Protein AF-A0A0F0LU96-F1 (afdb_monomer)

Secondary structure (DSSP, 8-state):
--TT---HHHHHHHGGGSPPPP-SSSPPPPHHHHHHHHHHHHHH---GGGS-GGG--HHHHHHHHHHHHHTTHHHHHHHHHHHHHHHHT-------------PPPTTT---------------------

Foldseek 3Di:
DPPQADDPVLCVQLVVLQDDDPPDDDDQQDVRLLVSLVSVCVVVVDDLCPRDCVSPDSVSSVVSVVVCVVVCSVVVSVVSVLVVCVVVVNDDPPPPDDDDDDDDDPVPPPDDDPPPDPDDDDDDDDDDD

pLDDT: mean 78.77, std 17.74, range [34.69, 97.0]

Mean predicted aligned error: 13.69 Å

Sequence (129 aa):
MSRDVISDEAWAVIGPLFPNVKSTGQPPVDRRTVVEATARRFRTGAPWRDVPERFGNWNTIYKNFNRWSEQGVWARVLERTQSLAQQSGDLDWVASIDSTIVRVHQHGATLPRTTGGDIELQEVRRRAT

InterPro domains:
  IPR025161 Insertion element IS402-like domain [PF13340] (6-77)
  IPR052909 Transposase_6_like [PTHR46637] (1-113)

Nearest PDB structures (foldseek):
  4w29-assembly1_AO  TM=2.711E-01  e=6.678E+00  Thermus thermophilus HB27

Structure (mmCIF, N/CA/C/O backbone):
data_AF-A0A0F0LU96-F1
#
_entry.id   AF-A0A0F0LU96-F1
#
loop_
_atom_site.group_PDB
_atom_site.id
_atom_site.type_symbol
_atom_site.label_atom_id
_atom_site.label_alt_id
_atom_site.label_comp_id
_atom_site.label_asym_id
_atom_site.label_entity_id
_atom_site.label_seq_id
_atom_site.pdbx_PDB_ins_code
_atom_site.Cartn_x
_atom_site.Cartn_y
_atom_site.Cartn_z
_atom_site.occupancy
_atom_site.B_iso_or_equiv
_atom_site.auth_seq_id
_atom_site.auth_comp_id
_atom_site.auth_asym_id
_atom_site.auth_atom_id
_atom_site.pdbx_PDB_model_num
ATOM 1 N N . MET A 1 1 ? -10.700 -19.035 -6.468 1.00 44.88 1 MET A N 1
ATOM 2 C CA . MET A 1 1 ? -10.487 -17.575 -6.579 1.00 44.88 1 MET A CA 1
ATOM 3 C C . MET A 1 1 ? -8.994 -17.305 -6.640 1.00 44.88 1 MET A C 1
ATOM 5 O O . MET A 1 1 ? -8.263 -17.853 -5.820 1.00 44.88 1 MET A O 1
ATOM 9 N N . SER A 1 2 ? -8.529 -16.537 -7.630 1.00 51.19 2 SER A N 1
ATOM 10 C CA . SER A 1 2 ? -7.134 -16.085 -7.668 1.00 51.19 2 SER A CA 1
ATOM 11 C C . SER A 1 2 ? -6.836 -15.338 -6.371 1.00 51.19 2 SER A C 1
ATOM 13 O O . SER A 1 2 ? -7.538 -14.391 -6.032 1.00 51.19 2 SER A O 1
ATOM 15 N N . ARG A 1 3 ? -5.815 -15.770 -5.623 1.00 59.12 3 ARG A N 1
ATOM 16 C CA . ARG A 1 3 ? -5.419 -15.109 -4.368 1.00 59.12 3 ARG A CA 1
ATOM 17 C C . ARG A 1 3 ? -4.901 -13.686 -4.611 1.00 59.12 3 ARG A C 1
ATOM 19 O O . ARG A 1 3 ? -4.706 -12.941 -3.663 1.00 59.12 3 ARG A O 1
ATOM 26 N N . ASP A 1 4 ? -4.663 -13.300 -5.856 1.00 64.50 4 ASP A N 1
ATOM 27 C CA . ASP A 1 4 ? -3.873 -12.124 -6.208 1.00 64.50 4 ASP A CA 1
ATOM 28 C C . ASP A 1 4 ? -4.702 -10.931 -6.684 1.00 64.50 4 ASP A C 1
ATOM 30 O O . ASP A 1 4 ? -4.120 -9.939 -7.094 1.00 64.50 4 ASP A O 1
ATOM 34 N N . VAL A 1 5 ? -6.033 -11.017 -6.615 1.00 75.50 5 VAL A N 1
ATOM 35 C CA . VAL A 1 5 ? -6.930 -10.012 -7.193 1.00 75.50 5 VAL A CA 1
ATOM 36 C C . VAL A 1 5 ? -7.725 -9.339 -6.083 1.00 75.50 5 VAL A C 1
ATOM 38 O O . VAL A 1 5 ? -8.473 -9.997 -5.357 1.00 75.50 5 VAL A O 1
ATOM 41 N N . ILE A 1 6 ? -7.537 -8.029 -5.941 1.00 85.56 6 ILE A N 1
ATOM 42 C CA . ILE A 1 6 ? -8.436 -7.177 -5.153 1.00 85.56 6 ILE A CA 1
ATOM 43 C C . ILE A 1 6 ? -9.713 -7.033 -5.978 1.00 85.56 6 ILE A C 1
ATOM 45 O O . ILE A 1 6 ? -9.616 -6.823 -7.184 1.00 85.56 6 ILE A O 1
ATOM 49 N N . SER A 1 7 ? -10.896 -7.184 -5.377 1.00 89.38 7 SER A N 1
ATOM 50 C CA . SER A 1 7 ? -12.147 -7.053 -6.135 1.00 89.38 7 SER A CA 1
ATOM 51 C C . SER A 1 7 ? -12.321 -5.623 -6.661 1.00 89.38 7 SER A C 1
ATOM 53 O O . SER A 1 7 ? -11.756 -4.678 -6.102 1.00 89.38 7 SER A O 1
ATOM 55 N N . ASP A 1 8 ? -13.084 -5.446 -7.738 1.00 90.88 8 ASP A N 1
ATOM 56 C CA . ASP A 1 8 ? -13.316 -4.114 -8.310 1.00 90.88 8 ASP A CA 1
ATOM 57 C C . ASP A 1 8 ? -14.035 -3.195 -7.316 1.00 90.88 8 ASP A C 1
ATOM 59 O O . ASP A 1 8 ? -13.728 -2.008 -7.233 1.00 90.88 8 ASP A O 1
ATOM 63 N N . GLU A 1 9 ? -14.920 -3.757 -6.495 1.00 89.88 9 GLU A N 1
ATOM 64 C CA . GLU A 1 9 ? -15.646 -3.053 -5.439 1.00 89.88 9 GLU A CA 1
ATOM 65 C C . GLU A 1 9 ? -14.691 -2.576 -4.341 1.00 89.88 9 GLU A C 1
ATOM 67 O O . GLU A 1 9 ? -14.713 -1.407 -3.950 1.00 89.88 9 GLU A O 1
ATOM 72 N N . ALA A 1 10 ? -13.795 -3.456 -3.881 1.00 89.69 10 ALA A N 1
ATOM 73 C CA . ALA A 1 10 ? -12.769 -3.090 -2.912 1.00 89.69 10 ALA A CA 1
ATOM 74 C C . ALA A 1 10 ? -11.821 -2.028 -3.490 1.00 89.69 10 ALA A C 1
ATOM 76 O O . ALA A 1 10 ? -11.464 -1.066 -2.804 1.00 89.69 10 ALA A O 1
ATOM 77 N N . TRP A 1 11 ? -11.450 -2.156 -4.767 1.00 93.50 11 TRP A N 1
ATOM 78 C CA . TRP A 1 11 ? -10.611 -1.180 -5.453 1.00 93.50 11 TRP A CA 1
ATOM 79 C C . TRP A 1 11 ? -11.294 0.181 -5.608 1.00 93.50 11 TRP A C 1
ATOM 81 O O . TRP A 1 11 ? -10.652 1.204 -5.379 1.00 93.50 11 TRP A O 1
ATOM 91 N N . ALA A 1 12 ? -12.587 0.221 -5.934 1.00 93.75 12 ALA A N 1
ATOM 92 C CA . ALA A 1 12 ? -13.353 1.463 -6.049 1.00 93.75 12 ALA A CA 1
ATOM 93 C C . ALA A 1 12 ? -13.351 2.271 -4.741 1.00 93.75 12 ALA A C 1
ATOM 95 O O . ALA A 1 12 ? -13.360 3.502 -4.765 1.00 93.75 12 ALA A O 1
ATOM 96 N N . VAL A 1 13 ? -13.276 1.583 -3.600 1.00 92.81 13 VAL A N 1
ATOM 97 C CA . VAL A 1 13 ? -13.181 2.201 -2.276 1.00 92.81 13 VAL A CA 1
ATOM 98 C C . VAL A 1 13 ? -11.779 2.736 -1.978 1.00 92.81 13 VAL A C 1
ATOM 100 O O . VAL A 1 13 ? -11.647 3.877 -1.531 1.00 92.81 13 VAL A O 1
ATOM 103 N N . ILE A 1 14 ? -10.737 1.913 -2.144 1.00 94.31 14 ILE A N 1
ATOM 104 C CA . ILE A 1 14 ? -9.383 2.260 -1.672 1.00 94.31 14 ILE A CA 1
ATOM 105 C C . ILE A 1 14 ? -8.550 2.992 -2.726 1.00 94.31 14 ILE A C 1
ATOM 107 O O . ILE A 1 14 ? -7.673 3.778 -2.378 1.00 94.31 14 ILE A O 1
ATOM 111 N N . GLY A 1 15 ? -8.819 2.760 -4.011 1.00 94.06 15 GLY A N 1
ATOM 112 C CA . GLY A 1 15 ? -8.098 3.335 -5.148 1.00 94.06 15 GLY A CA 1
ATOM 113 C C . GLY A 1 15 ? -7.988 4.866 -5.104 1.00 94.06 15 GLY A C 1
ATOM 114 O O . GLY A 1 15 ? -6.883 5.379 -5.297 1.00 94.06 15 GLY A O 1
ATOM 115 N N . PRO A 1 16 ? -9.066 5.609 -4.774 1.00 95.56 16 PRO A N 1
ATOM 116 C CA . PRO A 1 16 ? -9.024 7.068 -4.641 1.00 95.56 16 PRO A CA 1
ATOM 117 C C . PRO A 1 16 ? -8.097 7.601 -3.535 1.00 95.56 16 PRO A C 1
ATOM 119 O O . PRO A 1 16 ? -7.753 8.781 -3.549 1.00 95.56 16 PRO A O 1
ATOM 122 N N . LEU A 1 17 ? -7.681 6.767 -2.575 1.00 95.25 17 LEU A N 1
ATOM 123 C CA . LEU A 1 17 ? -6.773 7.176 -1.493 1.00 95.25 17 LEU A CA 1
ATOM 124 C C . LEU A 1 17 ? -5.316 7.288 -1.958 1.00 95.25 17 LEU A C 1
ATOM 126 O O . LEU A 1 17 ? -4.489 7.912 -1.285 1.00 95.25 17 LEU A O 1
ATOM 130 N N . PHE A 1 18 ? -4.988 6.682 -3.099 1.00 94.06 18 PHE A N 1
ATOM 131 C CA . PHE A 1 18 ? -3.643 6.710 -3.649 1.00 94.06 18 PHE A CA 1
ATOM 132 C C . PHE A 1 18 ? -3.393 8.013 -4.420 1.00 94.06 18 PHE A C 1
ATOM 134 O O . PHE A 1 18 ? -4.262 8.494 -5.146 1.00 94.06 18 PHE A O 1
ATOM 141 N N . PRO A 1 19 ? -2.182 8.590 -4.322 1.00 89.31 19 PRO A N 1
ATOM 142 C CA . PRO A 1 19 ? -1.872 9.868 -4.952 1.00 89.31 19 PRO A CA 1
ATOM 143 C C . PRO A 1 19 ? -1.980 9.780 -6.475 1.00 89.31 19 PRO A C 1
ATOM 145 O O . PRO A 1 19 ? -1.534 8.796 -7.074 1.00 89.31 19 PRO A O 1
ATOM 148 N N . ASN A 1 20 ? -2.509 10.837 -7.101 1.00 82.94 20 ASN A N 1
ATOM 149 C CA . ASN A 1 20 ? -2.642 10.969 -8.555 1.00 82.94 20 ASN A CA 1
ATOM 150 C C . ASN A 1 20 ? -1.299 10.902 -9.289 1.00 82.94 20 ASN A C 1
ATOM 152 O O . ASN A 1 20 ? -0.230 11.132 -8.719 1.00 82.94 20 ASN A O 1
ATOM 156 N N . VAL A 1 21 ? -1.34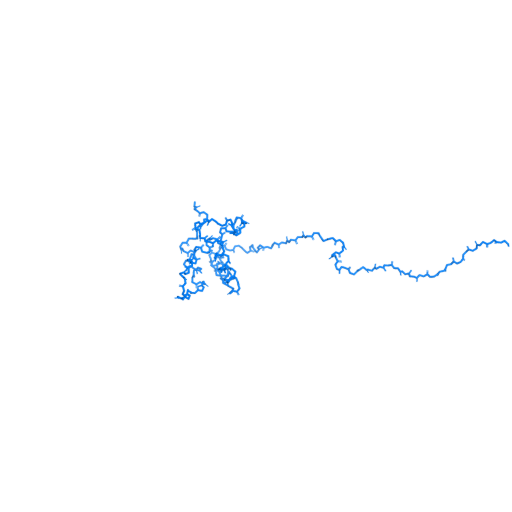9 10.522 -10.571 1.00 75.00 21 VAL A N 1
ATOM 157 C CA . VAL A 1 21 ? -0.123 10.338 -11.344 1.00 75.00 21 VAL A CA 1
ATOM 158 C C . VAL A 1 21 ? 0.300 11.735 -11.737 1.00 75.00 21 VAL A C 1
ATOM 160 O O . VAL A 1 21 ? -0.475 12.448 -12.368 1.00 75.00 21 VAL A O 1
ATOM 163 N N . LYS A 1 22 ? 1.530 12.120 -11.416 1.00 68.56 22 LYS A N 1
ATOM 164 C CA . LYS A 1 22 ? 2.134 13.260 -12.097 1.00 68.56 22 LYS A CA 1
ATOM 165 C C . LYS A 1 22 ? 2.434 12.834 -13.534 1.00 68.56 22 LYS A C 1
ATOM 167 O O . LYS A 1 22 ? 3.220 11.914 -13.731 1.00 68.56 22 LYS A O 1
ATOM 172 N N . SER A 1 23 ? 1.811 13.471 -14.521 1.00 60.47 23 SER A N 1
ATOM 173 C CA . SER A 1 23 ? 1.916 13.130 -15.951 1.00 60.47 23 SER A CA 1
ATOM 174 C C . SER A 1 23 ? 3.282 13.458 -16.578 1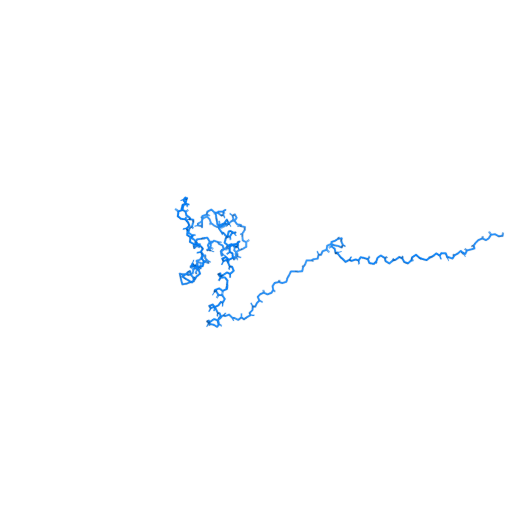.00 60.47 23 SER A C 1
ATOM 176 O O . SER A 1 23 ? 3.368 13.738 -17.770 1.00 60.47 23 SER A O 1
ATOM 178 N N . THR A 1 24 ? 4.356 13.477 -15.791 1.00 58.44 24 THR A N 1
ATOM 179 C CA . THR A 1 24 ? 5.680 13.909 -16.234 1.00 58.44 24 THR A CA 1
ATOM 180 C C . THR A 1 24 ? 6.627 12.715 -16.276 1.00 58.44 24 THR A C 1
ATOM 182 O O . THR A 1 24 ? 6.946 12.140 -15.237 1.00 58.44 24 THR A O 1
ATOM 185 N N . GLY A 1 25 ? 7.110 12.377 -17.475 1.00 66.75 25 GLY A N 1
ATOM 186 C CA . GLY A 1 25 ? 8.122 11.340 -17.694 1.00 66.75 25 GLY A CA 1
ATOM 187 C C . GLY A 1 25 ? 7.550 9.958 -18.028 1.00 66.75 25 GLY A C 1
ATOM 188 O O . GLY A 1 25 ? 6.515 9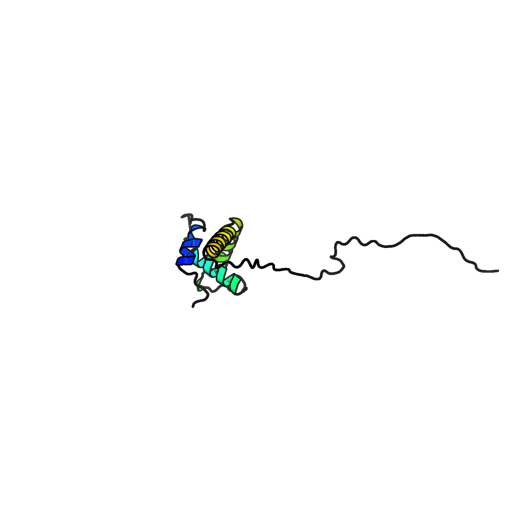.843 -18.680 1.00 66.75 25 GLY A O 1
ATOM 189 N N . GLN A 1 26 ? 8.271 8.907 -17.623 1.00 58.19 26 GLN A N 1
ATOM 190 C CA . GLN A 1 26 ? 7.928 7.512 -17.908 1.00 58.19 26 GLN A CA 1
ATOM 191 C C . GLN A 1 26 ? 6.523 7.164 -17.386 1.00 58.19 26 GLN A C 1
ATOM 193 O O . GLN A 1 26 ? 6.198 7.555 -16.259 1.00 58.19 26 GLN A O 1
ATOM 198 N N . PRO A 1 27 ? 5.709 6.406 -18.155 1.00 65.12 27 PRO A N 1
ATOM 199 C CA . PRO A 1 27 ? 4.390 5.995 -17.708 1.00 65.12 27 PRO A CA 1
ATOM 200 C C . PRO A 1 27 ? 4.470 5.340 -16.326 1.00 65.12 27 PRO A C 1
ATOM 202 O O . PRO A 1 27 ? 5.300 4.448 -16.114 1.00 65.12 27 PRO A O 1
ATOM 205 N N . PRO A 1 28 ? 3.655 5.791 -15.364 1.00 72.06 28 PRO A N 1
ATOM 206 C CA . PRO A 1 28 ? 3.610 5.165 -14.051 1.00 72.06 28 PRO A CA 1
ATOM 207 C C . PRO A 1 28 ? 3.187 3.701 -14.184 1.00 72.06 28 PRO A C 1
ATOM 209 O O . PRO A 1 28 ? 2.372 3.348 -15.034 1.00 72.06 28 PRO A O 1
ATOM 212 N N . VAL A 1 29 ? 3.688 2.856 -13.287 1.00 81.94 29 VAL A N 1
ATOM 213 C CA . VAL A 1 29 ? 3.082 1.536 -13.094 1.00 81.94 29 VAL A CA 1
ATOM 214 C C . VAL A 1 29 ? 1.654 1.734 -12.596 1.00 81.94 29 VAL A C 1
ATOM 216 O O . VAL A 1 29 ? 1.396 2.624 -11.778 1.00 81.94 29 VAL A O 1
ATOM 219 N N . ASP A 1 30 ? 0.737 0.909 -13.096 1.00 90.12 30 ASP A N 1
ATOM 220 C CA . ASP A 1 30 ? -0.633 0.891 -12.612 1.00 90.12 30 ASP A CA 1
ATOM 221 C C . ASP A 1 30 ? -0.662 0.678 -11.087 1.00 90.12 30 ASP A C 1
ATOM 223 O O . ASP A 1 30 ? 0.021 -0.183 -10.526 1.00 90.12 30 ASP A O 1
ATOM 227 N N . ARG A 1 31 ? -1.450 1.496 -10.389 1.00 91.88 31 ARG A N 1
ATOM 228 C CA . ARG A 1 31 ? -1.476 1.479 -8.924 1.00 91.88 31 ARG A CA 1
ATOM 229 C C . ARG A 1 31 ? -2.059 0.191 -8.396 1.00 91.88 31 ARG A C 1
ATOM 231 O O . ARG A 1 31 ? -1.547 -0.318 -7.404 1.00 91.88 31 ARG A O 1
ATOM 238 N N . ARG A 1 32 ? -3.110 -0.319 -9.042 1.00 93.31 32 ARG A N 1
ATOM 239 C CA . ARG A 1 32 ? -3.755 -1.556 -8.610 1.00 93.31 32 ARG A CA 1
ATOM 240 C C . ARG A 1 32 ? -2.756 -2.697 -8.645 1.00 93.31 32 ARG A C 1
ATOM 242 O O . ARG A 1 32 ? -2.615 -3.395 -7.648 1.00 93.31 32 ARG A O 1
ATOM 249 N N . THR A 1 33 ? -1.958 -2.764 -9.705 1.00 93.00 33 THR A N 1
ATOM 250 C CA . THR A 1 33 ? -0.841 -3.709 -9.831 1.00 93.00 33 THR A CA 1
ATOM 251 C C . THR A 1 33 ? 0.137 -3.617 -8.652 1.00 93.00 33 THR A C 1
ATOM 253 O O . THR A 1 33 ? 0.503 -4.639 -8.070 1.00 93.00 33 THR A O 1
ATOM 256 N N . VAL A 1 34 ? 0.540 -2.407 -8.237 1.00 94.00 34 VAL A N 1
ATOM 257 C CA . VAL A 1 34 ? 1.418 -2.221 -7.062 1.00 94.00 34 VAL A CA 1
ATOM 258 C C . VAL A 1 34 ? 0.747 -2.708 -5.774 1.00 94.00 34 VAL A C 1
ATOM 260 O O . VAL A 1 34 ? 1.400 -3.349 -4.945 1.00 94.00 34 VAL A O 1
ATOM 263 N N . VAL A 1 35 ? -0.539 -2.413 -5.584 1.00 94.62 35 VAL A N 1
ATOM 264 C CA . VAL A 1 35 ? -1.284 -2.806 -4.379 1.00 94.62 35 VAL A CA 1
ATOM 265 C C . VAL A 1 35 ? -1.484 -4.321 -4.325 1.00 94.62 35 VAL A C 1
ATOM 267 O O . VAL A 1 35 ? -1.228 -4.928 -3.287 1.00 94.62 35 VAL A O 1
ATOM 270 N N . GLU A 1 36 ? -1.848 -4.957 -5.434 1.00 94.50 36 GLU A N 1
ATOM 271 C CA . GLU A 1 36 ? -1.999 -6.413 -5.534 1.00 94.50 36 GLU A CA 1
ATOM 272 C C . GLU A 1 36 ? -0.668 -7.140 -5.307 1.00 94.50 36 GLU A C 1
ATOM 274 O O . GLU A 1 36 ? -0.607 -8.118 -4.554 1.00 94.50 36 GLU A O 1
ATOM 279 N N . ALA A 1 37 ? 0.427 -6.620 -5.868 1.00 94.25 37 ALA A N 1
ATOM 280 C CA . ALA A 1 37 ? 1.769 -7.136 -5.618 1.00 94.25 37 ALA A CA 1
ATOM 281 C C . ALA A 1 37 ? 2.176 -7.012 -4.143 1.00 94.25 37 ALA A C 1
ATOM 283 O O . ALA A 1 37 ? 2.728 -7.948 -3.559 1.00 94.25 37 ALA A O 1
ATOM 284 N N . THR A 1 38 ? 1.862 -5.873 -3.523 1.00 94.31 38 THR A N 1
ATOM 285 C CA . THR A 1 38 ? 2.097 -5.621 -2.095 1.00 94.31 38 THR A CA 1
ATOM 286 C C . THR A 1 38 ? 1.290 -6.595 -1.232 1.00 94.31 38 THR A C 1
ATOM 288 O O . THR A 1 38 ? 1.844 -7.241 -0.343 1.00 94.31 38 THR A O 1
ATOM 291 N N . ALA A 1 39 ? 0.004 -6.787 -1.533 1.00 91.75 39 ALA A N 1
ATOM 292 C CA . ALA A 1 39 ? -0.853 -7.739 -0.831 1.00 91.75 39 ALA A CA 1
ATOM 293 C C . ALA A 1 39 ? -0.335 -9.180 -0.965 1.00 91.75 39 ALA A C 1
ATOM 295 O O . ALA A 1 39 ? -0.269 -9.916 0.023 1.00 91.75 39 ALA A O 1
ATOM 296 N N . ARG A 1 40 ? 0.104 -9.583 -2.166 1.00 90.94 40 ARG A N 1
ATOM 297 C CA . ARG A 1 40 ? 0.744 -10.887 -2.393 1.00 90.94 40 ARG A CA 1
ATOM 298 C C . ARG A 1 40 ? 2.011 -11.037 -1.554 1.00 90.94 40 ARG A C 1
ATOM 300 O O . ARG A 1 40 ? 2.200 -12.092 -0.936 1.00 90.94 40 ARG A O 1
ATOM 307 N N . ARG A 1 41 ? 2.851 -9.999 -1.499 1.00 93.31 41 ARG A N 1
ATOM 308 C CA . ARG A 1 41 ? 4.071 -9.997 -0.688 1.00 93.31 41 ARG A CA 1
ATOM 309 C C . ARG A 1 41 ? 3.769 -10.245 0.789 1.00 93.31 41 ARG A C 1
ATOM 311 O O . ARG A 1 41 ? 4.342 -11.162 1.372 1.00 93.31 41 ARG A O 1
ATOM 318 N N . PHE A 1 42 ? 2.877 -9.462 1.390 1.00 90.06 42 PHE A N 1
ATOM 319 C CA . PHE A 1 42 ? 2.574 -9.588 2.819 1.00 90.06 42 PHE A CA 1
ATOM 320 C C . PHE A 1 42 ? 1.849 -10.889 3.154 1.00 90.06 42 PHE A C 1
ATOM 322 O O . PHE A 1 42 ? 2.132 -11.491 4.183 1.00 90.06 42 PHE A O 1
ATOM 329 N N . ARG A 1 43 ? 0.992 -11.389 2.256 1.00 85.44 43 ARG A N 1
ATOM 330 C CA . ARG A 1 43 ? 0.306 -12.671 2.460 1.00 85.44 43 ARG A CA 1
ATOM 331 C C . ARG A 1 43 ? 1.257 -13.868 2.468 1.00 85.44 43 ARG A C 1
ATOM 333 O O . ARG A 1 43 ? 1.016 -14.834 3.177 1.00 85.44 43 ARG A O 1
ATOM 340 N N . THR A 1 44 ? 2.284 -13.846 1.622 1.00 89.31 44 THR A N 1
ATOM 341 C CA . THR A 1 44 ? 3.205 -14.987 1.458 1.00 89.31 44 THR A CA 1
ATOM 342 C C . THR A 1 44 ? 4.471 -14.869 2.291 1.00 89.31 44 THR A C 1
ATOM 344 O O . THR A 1 44 ? 5.165 -15.862 2.474 1.00 89.31 44 THR A O 1
ATOM 347 N N . GLY A 1 45 ? 4.819 -13.661 2.738 1.00 88.75 45 GLY A N 1
ATOM 348 C CA . GLY A 1 45 ? 6.096 -13.385 3.387 1.00 88.75 45 GLY A CA 1
ATOM 349 C C . GLY A 1 45 ? 7.314 -13.480 2.456 1.00 88.75 45 GLY A C 1
ATOM 350 O O . GLY A 1 45 ? 8.419 -13.191 2.908 1.00 88.75 45 GLY A O 1
ATOM 351 N N . ALA A 1 46 ? 7.142 -13.814 1.171 1.00 88.88 46 ALA A N 1
ATOM 352 C CA . ALA A 1 46 ? 8.228 -14.063 0.216 1.00 88.88 46 ALA A CA 1
ATOM 353 C C . ALA A 1 46 ? 9.035 -12.794 -0.089 1.00 88.88 46 ALA A C 1
ATOM 355 O O . ALA A 1 46 ? 8.400 -11.785 -0.331 1.00 88.88 46 ALA A O 1
ATOM 356 N N . PRO A 1 47 ? 10.379 -12.787 -0.123 1.00 94.69 47 PRO A N 1
ATOM 357 C CA . PRO A 1 47 ? 11.211 -11.613 -0.429 1.00 94.69 47 PRO A CA 1
ATOM 358 C C . PRO A 1 47 ? 10.696 -10.711 -1.569 1.00 94.69 47 PRO A C 1
ATOM 360 O O . PRO A 1 47 ? 10.062 -11.174 -2.506 1.00 94.69 47 PRO A O 1
ATOM 363 N N . TRP A 1 48 ? 11.005 -9.404 -1.542 1.00 94.38 48 TRP A N 1
ATOM 364 C CA . TRP A 1 48 ? 10.492 -8.462 -2.551 1.00 94.38 48 TRP A CA 1
ATOM 365 C C . TRP A 1 48 ? 10.957 -8.862 -3.952 1.00 94.38 48 TRP A C 1
ATOM 367 O O . TRP A 1 48 ? 10.199 -8.739 -4.902 1.00 94.38 48 TRP A O 1
ATOM 377 N N . ARG A 1 49 ? 12.177 -9.402 -4.050 1.00 95.12 49 ARG A N 1
ATOM 378 C CA . ARG A 1 49 ? 12.766 -9.937 -5.282 1.00 95.12 49 ARG A CA 1
ATOM 379 C C . ARG A 1 49 ? 12.003 -11.126 -5.869 1.00 95.12 49 ARG A C 1
ATOM 381 O O . ARG A 1 49 ? 12.120 -11.356 -7.063 1.00 95.12 49 ARG A O 1
ATOM 388 N N . ASP A 1 50 ? 11.196 -11.802 -5.057 1.00 94.12 50 ASP A N 1
ATOM 389 C CA . ASP A 1 50 ? 10.452 -13.005 -5.434 1.00 94.12 50 ASP A CA 1
ATOM 390 C C . ASP A 1 50 ? 8.980 -12.683 -5.750 1.00 94.12 50 ASP A C 1
ATOM 392 O O . ASP A 1 50 ? 8.150 -13.579 -5.925 1.00 94.12 50 ASP A O 1
ATOM 396 N N . VAL A 1 51 ? 8.623 -11.394 -5.816 1.00 91.69 51 VAL A N 1
ATOM 397 C CA . VAL A 1 51 ? 7.312 -10.972 -6.313 1.00 91.69 51 VAL A CA 1
ATOM 398 C C . VAL A 1 51 ? 7.180 -11.418 -7.777 1.00 91.69 51 VAL A C 1
ATOM 400 O O . VAL A 1 51 ? 8.062 -11.114 -8.578 1.00 91.69 51 VAL A O 1
ATOM 403 N N . PRO A 1 52 ? 6.089 -12.114 -8.155 1.00 91.25 52 PRO A N 1
ATOM 404 C CA . PRO A 1 52 ? 5.925 -12.631 -9.508 1.00 91.25 52 PRO A CA 1
ATOM 405 C C . PRO A 1 52 ? 6.036 -11.557 -10.596 1.00 91.25 52 PRO A C 1
ATOM 407 O O . PRO A 1 52 ? 5.383 -10.516 -10.510 1.00 91.25 52 PRO A O 1
ATOM 410 N N . GLU A 1 53 ? 6.765 -11.867 -11.669 1.00 90.69 53 GLU A N 1
ATOM 411 C CA . GLU A 1 53 ? 7.060 -10.938 -12.774 1.00 90.69 53 GLU A CA 1
ATOM 412 C C . GLU A 1 53 ? 5.819 -10.368 -13.470 1.00 90.69 53 GLU A C 1
ATOM 414 O O . GLU A 1 53 ? 5.876 -9.277 -14.030 1.00 90.69 53 GLU A O 1
ATOM 419 N N . ARG A 1 54 ? 4.668 -11.049 -13.386 1.00 91.56 54 ARG A N 1
ATOM 420 C CA . ARG A 1 54 ? 3.383 -10.547 -13.905 1.00 91.56 54 ARG A CA 1
ATOM 421 C C . ARG A 1 54 ? 2.957 -9.199 -13.304 1.00 91.56 54 ARG A C 1
ATOM 423 O O . ARG A 1 54 ? 2.144 -8.510 -13.902 1.00 91.56 54 ARG A O 1
ATOM 430 N N . PHE A 1 55 ? 3.473 -8.838 -12.127 1.00 90.50 55 PHE A N 1
ATOM 431 C CA . PHE A 1 55 ? 3.237 -7.530 -11.510 1.00 90.50 55 PHE A CA 1
ATOM 432 C C . PHE A 1 55 ? 4.228 -6.454 -11.986 1.00 90.50 55 PHE A C 1
ATOM 434 O O . PHE A 1 55 ? 4.097 -5.280 -11.642 1.00 90.50 55 PHE A O 1
ATOM 441 N N . GLY A 1 56 ? 5.238 -6.842 -12.764 1.00 91.19 56 GLY A N 1
ATOM 442 C CA . GLY A 1 56 ? 6.324 -5.989 -13.218 1.00 91.19 56 GLY A CA 1
ATOM 443 C C . GLY A 1 56 ? 7.549 -6.030 -12.304 1.00 91.19 56 GLY A C 1
ATOM 444 O O . GLY A 1 56 ? 7.749 -6.938 -11.500 1.00 91.19 56 GLY A O 1
ATOM 445 N N . ASN A 1 57 ? 8.414 -5.026 -12.457 1.00 94.06 57 ASN A N 1
ATOM 446 C CA . ASN A 1 57 ? 9.699 -4.975 -11.767 1.00 94.06 57 ASN A CA 1
ATOM 447 C C . ASN A 1 57 ? 9.518 -4.781 -10.250 1.00 94.06 57 ASN A C 1
ATOM 449 O O . ASN A 1 57 ? 9.002 -3.751 -9.801 1.00 94.06 57 ASN A O 1
ATOM 453 N N . TRP A 1 58 ? 10.027 -5.733 -9.463 1.00 95.31 58 TRP A N 1
ATOM 454 C CA . TRP A 1 58 ? 9.959 -5.716 -8.000 1.00 95.31 58 TRP A CA 1
ATOM 455 C C . TRP A 1 58 ? 10.491 -4.423 -7.367 1.00 95.31 58 TRP A C 1
ATOM 457 O O . TRP A 1 58 ? 9.944 -3.953 -6.371 1.00 95.31 58 TRP A O 1
ATOM 467 N N . ASN A 1 59 ? 11.535 -3.817 -7.939 1.00 95.38 59 ASN A N 1
ATOM 468 C CA . ASN A 1 59 ? 12.145 -2.602 -7.400 1.00 95.38 59 ASN A CA 1
ATOM 469 C C . ASN A 1 59 ? 11.201 -1.406 -7.576 1.00 95.38 59 ASN A C 1
ATOM 471 O O . ASN A 1 59 ? 11.052 -0.577 -6.682 1.00 95.38 59 ASN A O 1
ATOM 475 N N . THR A 1 60 ? 10.490 -1.346 -8.703 1.00 93.56 60 THR A N 1
ATOM 476 C CA . THR A 1 60 ? 9.469 -0.321 -8.938 1.00 93.56 60 THR A CA 1
ATOM 477 C C . THR A 1 60 ? 8.298 -0.471 -7.970 1.00 93.56 60 THR A C 1
ATOM 479 O O . THR A 1 60 ? 7.830 0.529 -7.422 1.00 93.56 60 THR A O 1
ATOM 482 N N . ILE A 1 61 ? 7.856 -1.704 -7.712 1.00 94.94 61 ILE A N 1
ATOM 483 C CA . ILE A 1 61 ? 6.797 -2.002 -6.737 1.00 94.94 61 ILE A CA 1
ATOM 484 C C . ILE A 1 61 ? 7.238 -1.562 -5.337 1.00 94.94 61 ILE A C 1
ATOM 486 O O . ILE A 1 61 ? 6.542 -0.774 -4.699 1.00 94.94 61 ILE A O 1
ATOM 490 N N . TYR A 1 62 ? 8.429 -1.982 -4.900 1.00 95.62 62 TYR A N 1
ATOM 491 C CA . TYR A 1 62 ? 8.990 -1.615 -3.599 1.00 95.62 62 TYR A CA 1
ATOM 492 C C . TYR A 1 62 ? 9.124 -0.096 -3.426 1.00 95.62 62 TYR A C 1
ATOM 494 O O . TYR A 1 62 ? 8.713 0.449 -2.405 1.00 95.62 62 TYR A O 1
ATOM 502 N N . LYS A 1 63 ? 9.638 0.619 -4.436 1.00 95.38 63 LYS A N 1
ATOM 503 C CA . LYS A 1 63 ? 9.761 2.085 -4.389 1.00 95.38 63 LYS A CA 1
ATOM 504 C C . LYS A 1 63 ? 8.408 2.778 -4.244 1.00 95.38 63 LYS A C 1
ATOM 506 O O . LYS A 1 63 ? 8.306 3.753 -3.504 1.00 95.38 63 LYS A O 1
ATOM 511 N N . ASN A 1 64 ? 7.373 2.291 -4.933 1.00 94.00 64 ASN A N 1
ATOM 512 C CA . ASN A 1 64 ? 6.021 2.824 -4.766 1.00 94.00 64 ASN A CA 1
ATOM 513 C C . ASN A 1 64 ? 5.472 2.520 -3.371 1.00 94.00 64 ASN A C 1
ATOM 515 O O . ASN A 1 64 ? 4.988 3.441 -2.718 1.00 94.00 64 ASN A O 1
ATOM 519 N N . PHE A 1 65 ? 5.608 1.275 -2.903 1.00 95.25 65 PHE A N 1
ATOM 520 C CA . PHE A 1 65 ? 5.212 0.874 -1.555 1.00 95.25 65 PHE A CA 1
ATOM 521 C C . PHE A 1 65 ? 5.851 1.774 -0.491 1.00 95.25 65 PHE A C 1
ATOM 523 O O . PHE A 1 65 ? 5.130 2.346 0.327 1.00 95.25 65 PHE A O 1
ATOM 530 N N . ASN A 1 66 ? 7.175 1.948 -0.543 1.00 95.88 66 ASN A N 1
ATOM 531 C C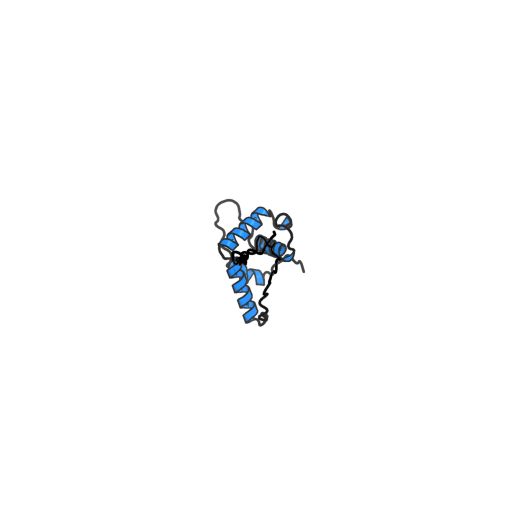A . ASN A 1 66 ? 7.923 2.742 0.429 1.00 95.88 66 ASN A CA 1
ATOM 532 C C . ASN A 1 66 ? 7.496 4.215 0.399 1.00 95.88 66 ASN A C 1
ATOM 534 O O . ASN A 1 66 ? 7.143 4.782 1.428 1.00 95.88 66 ASN A O 1
ATOM 538 N N . ARG A 1 67 ? 7.412 4.809 -0.798 1.00 95.12 67 ARG A N 1
ATOM 539 C CA . ARG A 1 67 ? 6.950 6.193 -0.975 1.00 95.12 67 ARG A CA 1
ATOM 540 C C . ARG A 1 67 ? 5.539 6.410 -0.425 1.00 95.12 67 ARG A C 1
ATOM 542 O O . ARG A 1 67 ? 5.259 7.439 0.179 1.00 95.12 67 ARG A O 1
ATOM 549 N N . TRP A 1 68 ? 4.627 5.469 -0.652 1.00 95.88 68 TRP A N 1
ATOM 550 C CA . TRP A 1 68 ? 3.257 5.550 -0.144 1.00 95.88 68 TRP A CA 1
ATOM 551 C C . TRP A 1 68 ? 3.176 5.326 1.367 1.00 95.88 68 TRP A C 1
ATOM 553 O O . TRP A 1 68 ? 2.311 5.913 2.016 1.00 95.88 68 TRP A O 1
ATOM 563 N N . SER A 1 69 ? 4.099 4.546 1.933 1.00 96.06 69 SER A N 1
ATOM 564 C CA . SER A 1 69 ? 4.266 4.410 3.381 1.00 96.06 69 SER A CA 1
ATOM 565 C C . SER A 1 69 ? 4.694 5.728 4.017 1.00 96.06 69 SER A C 1
ATOM 567 O O . SER A 1 69 ? 4.042 6.191 4.948 1.00 96.06 69 SER A O 1
ATOM 569 N N . GLU A 1 70 ? 5.717 6.380 3.462 1.00 96.56 70 GLU A N 1
ATOM 570 C CA . GLU A 1 70 ? 6.192 7.696 3.918 1.00 96.56 70 GLU A CA 1
ATOM 571 C C . GLU A 1 70 ? 5.104 8.780 3.806 1.00 96.56 70 GLU A C 1
ATOM 573 O O . GLU A 1 70 ? 5.041 9.694 4.620 1.00 96.56 70 GLU A O 1
ATOM 578 N N . GLN A 1 71 ? 4.202 8.658 2.828 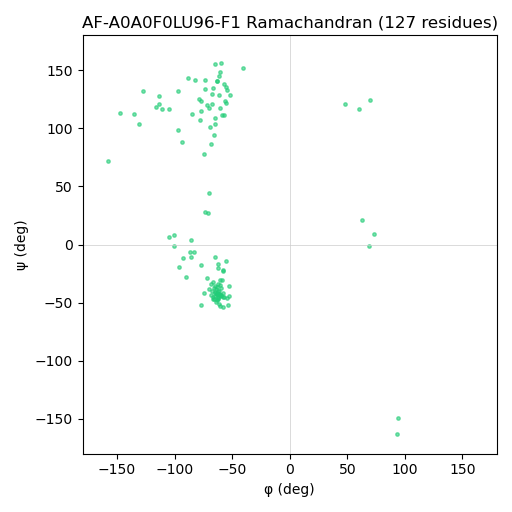1.00 95.88 71 GLN A N 1
ATOM 579 C CA . GLN A 1 71 ? 3.059 9.559 2.626 1.00 95.88 71 GLN A CA 1
ATOM 580 C C . GLN A 1 71 ? 1.808 9.185 3.447 1.00 95.88 71 GLN A C 1
ATOM 582 O O . GLN A 1 71 ? 0.740 9.776 3.246 1.00 95.88 71 GLN A O 1
ATOM 587 N N . GLY A 1 72 ? 1.884 8.161 4.304 1.00 96.62 72 GLY A N 1
ATOM 588 C CA . GLY A 1 72 ? 0.758 7.698 5.123 1.00 96.62 72 GLY A CA 1
ATOM 589 C C . GLY A 1 72 ? -0.436 7.165 4.319 1.00 96.62 72 GLY A C 1
ATOM 590 O O . GLY A 1 72 ? -1.563 7.144 4.812 1.00 96.62 72 GLY A O 1
ATOM 591 N N . VAL A 1 73 ? -0.239 6.765 3.060 1.00 97.00 73 VAL A N 1
ATOM 592 C CA . VAL A 1 73 ? -1.315 6.226 2.207 1.00 97.00 73 VAL A CA 1
ATOM 593 C C . VAL A 1 73 ? -1.820 4.903 2.777 1.00 97.00 73 VAL A C 1
ATOM 595 O O . VAL A 1 73 ? -3.024 4.716 2.903 1.00 97.00 73 VAL A O 1
ATOM 598 N N . TRP A 1 74 ? -0.915 4.011 3.191 1.00 95.38 74 TRP A N 1
ATOM 599 C CA . TRP A 1 74 ? -1.291 2.712 3.760 1.00 95.38 74 TRP A CA 1
ATOM 600 C C . TRP A 1 74 ? -2.081 2.837 5.064 1.00 95.38 74 TRP A C 1
ATOM 602 O O . TRP A 1 74 ? -3.028 2.084 5.265 1.00 95.38 74 TRP A O 1
ATOM 612 N N . ALA A 1 75 ? -1.751 3.823 5.904 1.00 94.81 75 ALA A N 1
ATOM 613 C CA . ALA A 1 75 ? -2.507 4.113 7.120 1.00 94.81 75 ALA A CA 1
ATOM 614 C C . ALA A 1 75 ? -3.952 4.531 6.799 1.00 94.81 75 ALA A C 1
ATOM 616 O O . ALA A 1 75 ? -4.891 3.976 7.360 1.00 94.81 75 ALA A O 1
ATOM 617 N N . ARG A 1 76 ? -4.140 5.428 5.820 1.00 96.50 76 ARG A N 1
ATOM 618 C CA . ARG A 1 76 ? -5.477 5.839 5.353 1.00 96.50 76 ARG A CA 1
ATOM 619 C C . ARG A 1 76 ? -6.264 4.690 4.723 1.00 96.50 76 ARG A C 1
ATOM 621 O O . ARG A 1 76 ? -7.471 4.591 4.917 1.00 96.50 76 ARG A O 1
ATOM 628 N N . VAL A 1 77 ? -5.596 3.813 3.970 1.00 94.44 77 VAL A N 1
ATOM 629 C CA . VAL A 1 77 ? -6.220 2.606 3.398 1.00 94.44 77 VAL A CA 1
ATOM 630 C C . VAL A 1 77 ? -6.714 1.675 4.506 1.00 94.44 77 VAL A C 1
ATOM 632 O O . VAL A 1 77 ? -7.847 1.193 4.430 1.00 94.44 77 VAL A O 1
ATOM 635 N N . LEU A 1 78 ? -5.899 1.451 5.541 1.00 91.19 78 LEU A N 1
ATOM 636 C CA . LEU A 1 78 ? -6.276 0.640 6.698 1.00 91.19 78 LEU A CA 1
ATOM 637 C C . LEU A 1 78 ? -7.487 1.238 7.422 1.00 91.19 78 LEU A C 1
ATOM 639 O O . LEU A 1 78 ? -8.493 0.551 7.581 1.00 91.19 78 LEU A O 1
ATOM 643 N N . GLU A 1 79 ? -7.421 2.522 7.777 1.00 92.06 79 GLU A N 1
ATOM 644 C CA . GLU A 1 79 ? -8.500 3.242 8.462 1.00 92.06 79 GLU A CA 1
ATOM 645 C C . GLU A 1 79 ? -9.813 3.190 7.668 1.00 92.06 79 GLU A C 1
ATOM 647 O O . GLU A 1 79 ? -10.876 2.886 8.219 1.00 92.06 79 GLU A O 1
ATOM 652 N N . ARG A 1 80 ? -9.755 3.424 6.348 1.00 92.56 80 ARG A N 1
ATOM 653 C CA . ARG A 1 80 ? -10.940 3.363 5.484 1.00 92.56 80 ARG A CA 1
ATOM 654 C C . ARG A 1 80 ? -11.544 1.962 5.443 1.00 92.56 80 ARG A C 1
ATOM 656 O O . ARG A 1 80 ? -12.764 1.831 5.498 1.00 92.56 80 ARG A O 1
ATOM 663 N N . THR A 1 81 ? -10.705 0.934 5.353 1.00 88.81 81 THR A N 1
ATOM 664 C CA . THR A 1 81 ? -11.151 -0.467 5.315 1.00 88.81 81 THR A CA 1
ATOM 665 C C . THR A 1 81 ? -11.781 -0.873 6.649 1.00 88.81 81 THR A C 1
ATOM 667 O O . THR A 1 81 ? -12.875 -1.433 6.660 1.00 88.81 81 THR A O 1
ATOM 670 N N . GLN A 1 82 ? -11.152 -0.514 7.772 1.00 87.62 82 GLN A N 1
ATOM 671 C CA . GLN A 1 82 ? -11.688 -0.749 9.117 1.00 87.62 82 GLN A CA 1
ATOM 672 C C . GLN A 1 82 ? -13.025 -0.036 9.326 1.00 87.62 82 GLN A C 1
ATOM 674 O O . GLN A 1 82 ? -13.974 -0.635 9.820 1.00 87.62 82 GLN A O 1
ATOM 679 N N . SER A 1 83 ? -13.133 1.217 8.880 1.00 87.00 83 SER A N 1
ATOM 680 C CA . SER A 1 83 ? -14.373 1.994 8.984 1.00 87.00 83 SER A CA 1
ATOM 681 C C . SER A 1 83 ? -15.540 1.332 8.247 1.00 87.00 83 SER A C 1
ATOM 683 O O . SER A 1 83 ? -16.676 1.404 8.711 1.00 87.00 83 SER A O 1
ATOM 685 N N . LEU A 1 84 ? -15.291 0.707 7.092 1.00 85.19 84 LEU A N 1
ATOM 686 C CA . LEU A 1 84 ? -16.330 0.014 6.322 1.00 85.19 84 LEU A CA 1
ATOM 687 C C . LEU A 1 84 ? -16.733 -1.318 6.944 1.00 85.19 84 LEU A C 1
ATOM 689 O O . LEU A 1 84 ? -17.923 -1.620 7.022 1.00 85.19 84 LEU A O 1
ATOM 693 N N . ALA A 1 85 ? -15.762 -2.092 7.420 1.00 83.06 85 ALA A N 1
ATOM 694 C CA . ALA A 1 85 ? -16.051 -3.333 8.122 1.00 83.06 85 ALA A CA 1
ATOM 695 C C . ALA A 1 85 ? -16.792 -3.067 9.447 1.00 83.06 85 ALA A C 1
ATOM 697 O O . ALA A 1 85 ? -17.731 -3.787 9.768 1.00 83.06 85 ALA A O 1
ATOM 698 N N . GLN A 1 86 ? -16.473 -1.977 10.158 1.00 82.00 86 GLN A N 1
ATOM 699 C CA . GLN A 1 86 ? -17.218 -1.543 11.347 1.00 82.00 86 GLN A CA 1
ATOM 700 C C . GLN A 1 86 ? -18.687 -1.230 11.018 1.00 82.00 86 GLN A C 1
ATOM 702 O O . GLN A 1 86 ? -19.580 -1.628 11.759 1.00 82.00 86 GLN A O 1
ATOM 707 N N . GLN A 1 87 ? -18.951 -0.533 9.908 1.00 81.94 87 GLN A N 1
ATOM 708 C CA . GLN A 1 87 ? -20.318 -0.222 9.461 1.00 81.94 87 GLN A CA 1
ATOM 709 C C . GLN A 1 87 ? -21.102 -1.466 9.036 1.00 81.94 87 GLN A C 1
ATOM 711 O O . GLN A 1 87 ? -22.316 -1.509 9.207 1.00 81.94 87 GLN A O 1
ATOM 716 N N . SER A 1 88 ? -20.410 -2.465 8.491 1.00 80.00 88 SER A N 1
ATOM 717 C CA . SER A 1 88 ? -21.018 -3.714 8.021 1.00 80.00 88 SER A CA 1
ATOM 718 C C . SER A 1 88 ? -21.226 -4.729 9.153 1.00 80.00 88 SER A C 1
ATOM 720 O O . SER A 1 88 ? -21.856 -5.757 8.940 1.00 80.00 88 SER A O 1
ATOM 722 N N . GLY A 1 89 ? -20.726 -4.439 10.363 1.00 75.19 89 GLY A N 1
ATOM 723 C CA . GLY A 1 89 ? -20.734 -5.375 11.490 1.00 75.19 89 GLY A CA 1
ATOM 724 C C . GLY A 1 89 ? -19.722 -6.519 11.350 1.00 75.19 89 GLY A C 1
ATOM 725 O O . GLY A 1 89 ? -19.736 -7.441 12.157 1.00 75.19 89 GLY A O 1
ATOM 726 N N . ASP A 1 90 ? -18.836 -6.446 10.354 1.00 71.25 90 ASP A N 1
ATOM 727 C CA . ASP A 1 90 ? -17.831 -7.467 10.034 1.00 71.25 90 ASP A CA 1
ATOM 728 C C . ASP A 1 90 ? -16.540 -7.303 10.852 1.00 71.25 90 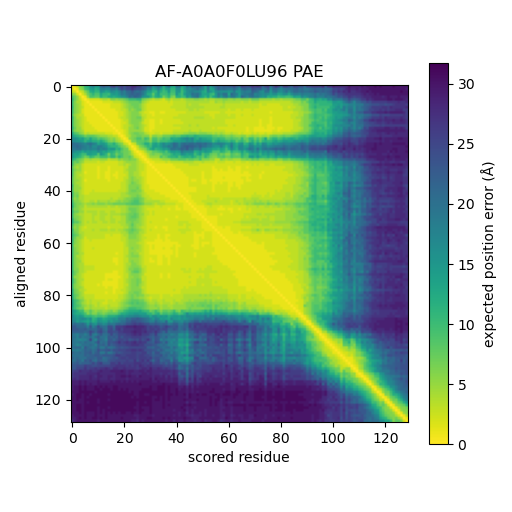ASP A C 1
ATOM 730 O O . ASP A 1 90 ? -15.655 -8.162 10.817 1.00 71.25 90 ASP A O 1
ATOM 734 N N . LEU A 1 91 ? -16.397 -6.180 11.562 1.00 59.75 91 LEU A N 1
ATOM 735 C CA . LEU A 1 91 ? -15.253 -5.913 12.424 1.00 59.75 91 LEU A CA 1
ATOM 736 C C . LEU A 1 91 ? -15.570 -6.349 13.858 1.00 59.75 91 LEU A C 1
ATOM 738 O O . LEU A 1 91 ? -16.032 -5.560 14.682 1.00 59.75 91 LEU A O 1
ATOM 742 N N . ASP A 1 92 ? -15.301 -7.614 14.164 1.00 53.91 92 ASP A N 1
ATOM 743 C CA . ASP A 1 92 ? -15.116 -8.019 15.555 1.00 53.91 92 ASP A CA 1
ATOM 744 C C . ASP A 1 92 ? -13.814 -7.354 16.037 1.00 53.91 92 ASP A C 1
ATOM 746 O O . ASP A 1 92 ? -12.804 -7.406 15.328 1.00 53.91 92 ASP A O 1
ATOM 750 N N . TRP A 1 93 ? -13.820 -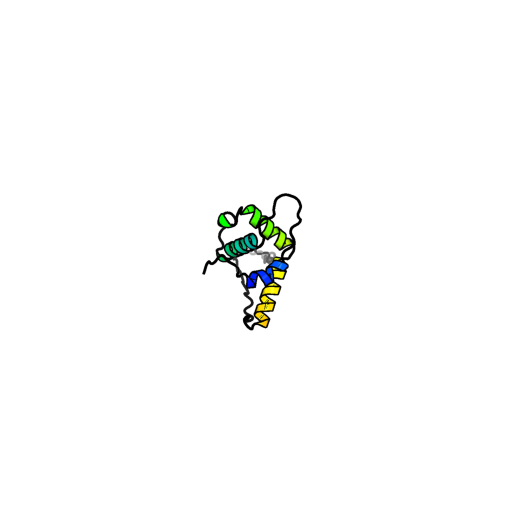6.658 17.178 1.00 54.53 93 TRP A N 1
ATOM 751 C CA . TRP A 1 93 ? -12.691 -5.860 17.705 1.00 54.53 93 TRP A CA 1
ATOM 752 C C . TRP A 1 93 ? -11.514 -6.732 18.191 1.00 54.53 93 TRP A C 1
ATOM 754 O O . TRP A 1 93 ? -10.904 -6.494 19.235 1.00 54.53 93 TRP A O 1
ATOM 764 N N . VAL A 1 94 ? -11.145 -7.749 17.418 1.00 50.25 94 VAL A N 1
ATOM 765 C CA . VAL A 1 94 ? -9.917 -8.516 17.573 1.00 50.25 94 VAL A CA 1
ATOM 766 C C . VAL A 1 94 ? -8.768 -7.640 17.077 1.00 50.25 94 VAL A C 1
ATOM 768 O O . VAL A 1 94 ? -8.263 -7.777 15.963 1.00 50.25 94 VAL A O 1
ATOM 771 N N . ALA A 1 95 ? -8.362 -6.682 17.909 1.00 57.06 95 ALA A N 1
ATOM 772 C CA . ALA A 1 95 ? -7.063 -6.049 17.773 1.00 57.06 95 ALA A CA 1
ATOM 773 C C . ALA A 1 95 ? -6.006 -7.162 17.838 1.00 57.06 95 ALA A C 1
ATOM 775 O O . ALA A 1 95 ? -5.835 -7.806 18.874 1.00 57.06 95 ALA A O 1
ATOM 776 N N . SER A 1 96 ? -5.323 -7.428 16.724 1.00 56.97 96 SER A N 1
ATOM 777 C CA . SER A 1 96 ? -4.148 -8.298 16.735 1.00 56.97 96 SER A CA 1
ATOM 778 C C . SER A 1 96 ? -3.072 -7.604 17.564 1.00 56.97 96 SER A C 1
ATOM 780 O O . SER A 1 96 ? -2.481 -6.627 17.113 1.00 56.97 96 SER A O 1
ATOM 782 N N . ILE A 1 97 ? -2.863 -8.071 18.795 1.00 61.16 97 ILE A N 1
ATOM 783 C CA . ILE A 1 97 ? -1.720 -7.688 19.622 1.00 61.16 97 ILE A CA 1
ATOM 784 C C . ILE A 1 97 ? -0.662 -8.774 19.451 1.00 61.16 97 ILE A C 1
ATOM 786 O O . ILE A 1 97 ? -0.722 -9.826 20.088 1.00 61.16 97 ILE A O 1
ATOM 790 N N . ASP A 1 98 ? 0.314 -8.529 18.588 1.00 69.75 98 ASP A N 1
ATOM 791 C CA . ASP A 1 98 ? 1.512 -9.352 18.478 1.00 69.75 98 ASP A CA 1
ATOM 792 C C . ASP A 1 98 ? 2.560 -8.900 19.509 1.00 69.75 98 ASP A C 1
ATOM 794 O O . ASP A 1 98 ? 3.115 -7.806 19.452 1.00 69.75 98 ASP A O 1
ATOM 798 N N . SER A 1 99 ? 2.834 -9.762 20.492 1.00 59.00 99 SER A N 1
ATOM 799 C CA . SER A 1 99 ? 3.960 -9.606 21.418 1.00 59.00 99 SER A CA 1
ATOM 800 C C . SER A 1 99 ? 5.130 -10.458 20.935 1.00 59.00 99 SER A C 1
ATOM 802 O O . SER A 1 99 ? 4.958 -11.637 20.626 1.00 59.00 99 SER A O 1
ATOM 804 N N . THR A 1 100 ? 6.332 -9.879 20.889 1.00 71.62 100 THR A N 1
ATOM 805 C CA . THR A 1 100 ? 7.567 -10.625 20.609 1.00 71.62 100 THR A CA 1
ATOM 806 C C . THR A 1 100 ? 8.455 -10.611 21.849 1.00 71.62 100 THR A C 1
ATOM 808 O O . THR A 1 100 ? 8.860 -9.548 22.313 1.00 71.62 100 THR A O 1
ATOM 811 N N . ILE A 1 101 ? 8.789 -11.789 22.381 1.00 76.12 101 ILE A N 1
ATOM 812 C CA . ILE A 1 101 ? 9.736 -11.942 23.494 1.00 76.12 101 ILE A CA 1
ATOM 813 C C . ILE A 1 101 ? 11.056 -12.468 22.929 1.00 76.12 101 ILE A C 1
ATOM 815 O O . ILE A 1 101 ? 11.118 -13.583 22.415 1.00 76.12 101 ILE A O 1
ATOM 819 N N . VAL A 1 102 ? 12.129 -11.682 23.051 1.00 76.38 102 VAL A N 1
ATOM 820 C CA . VAL A 1 102 ? 13.492 -12.095 22.680 1.00 76.38 102 VAL A CA 1
ATOM 821 C C . VAL A 1 102 ? 14.349 -12.169 23.940 1.00 76.38 102 VAL A C 1
ATOM 823 O O . VAL A 1 102 ? 14.424 -11.209 24.705 1.00 76.38 102 VAL A O 1
ATOM 826 N N . ARG A 1 103 ? 15.024 -13.305 24.161 1.00 75.31 103 ARG A N 1
ATOM 827 C CA . ARG A 1 103 ? 16.034 -13.416 25.224 1.00 75.31 103 ARG A CA 1
ATOM 828 C C . ARG A 1 103 ? 17.273 -12.622 24.824 1.00 75.31 103 ARG A C 1
ATOM 830 O O . ARG A 1 103 ? 17.902 -12.926 23.815 1.00 75.31 103 ARG A O 1
ATOM 837 N N . VAL A 1 104 ? 17.631 -11.632 25.633 1.00 81.81 104 VAL A N 1
ATOM 838 C CA . VAL A 1 104 ? 18.864 -10.857 25.468 1.00 81.81 104 VAL A CA 1
ATOM 839 C C . VAL A 1 104 ? 20.015 -11.543 26.209 1.00 81.81 104 VAL A C 1
ATOM 841 O O . VAL A 1 104 ? 19.823 -12.118 27.281 1.00 81.81 104 VAL A O 1
ATOM 844 N N . HIS A 1 105 ? 21.223 -11.492 25.641 1.00 81.31 105 HIS A N 1
ATOM 845 C CA . HIS A 1 105 ? 22.431 -11.940 26.336 1.00 81.31 105 HIS A CA 1
ATOM 846 C C . HIS A 1 105 ? 22.642 -11.093 27.598 1.00 81.31 105 HIS A C 1
ATOM 848 O O . HIS A 1 105 ? 22.427 -9.887 27.571 1.00 81.31 105 HIS A O 1
ATOM 854 N N . GLN A 1 106 ? 23.156 -11.669 28.684 1.00 81.19 106 GLN A N 1
ATOM 855 C CA . GLN A 1 106 ? 23.375 -10.972 29.965 1.00 81.19 106 GLN A CA 1
ATOM 856 C C . GLN A 1 106 ? 24.229 -9.685 29.904 1.00 81.19 106 GLN A C 1
ATOM 858 O O . GLN A 1 106 ? 24.253 -8.926 30.864 1.0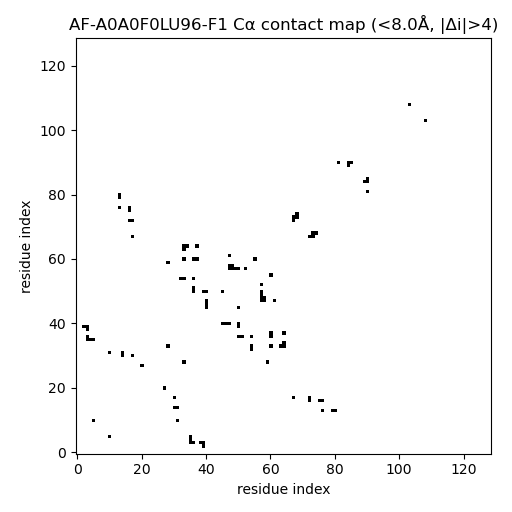0 81.19 106 GLN A O 1
ATOM 863 N N . HIS A 1 107 ? 24.938 -9.440 28.799 1.00 75.69 107 HIS A N 1
ATOM 864 C CA . HIS A 1 107 ? 25.717 -8.217 28.561 1.00 75.69 107 HIS A CA 1
ATOM 865 C C . HIS A 1 107 ? 24.934 -7.121 27.817 1.00 75.69 107 HIS A C 1
ATOM 867 O O . HIS A 1 107 ? 25.397 -5.991 27.763 1.00 75.69 107 HIS A O 1
ATOM 873 N N . GLY A 1 108 ? 23.763 -7.441 27.257 1.00 71.56 108 GLY A N 1
ATOM 874 C CA . GLY A 1 108 ? 22.829 -6.485 26.651 1.00 71.56 108 GLY A CA 1
ATOM 875 C C . GLY A 1 108 ? 21.656 -6.114 27.563 1.00 71.56 108 GLY A C 1
ATOM 876 O O . GLY A 1 108 ? 20.809 -5.319 27.172 1.00 71.56 108 GLY A O 1
ATOM 877 N N . ALA A 1 109 ? 21.577 -6.693 28.765 1.00 78.00 109 ALA A N 1
ATOM 878 C CA . A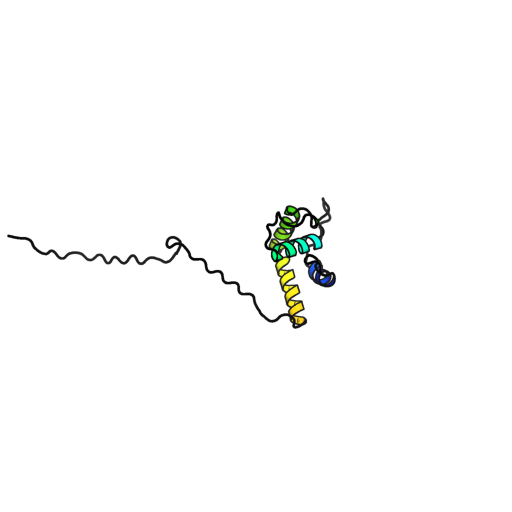LA A 1 109 ? 20.601 -6.291 29.766 1.00 78.00 109 ALA A CA 1
ATOM 879 C C . ALA A 1 109 ? 21.091 -5.001 30.439 1.00 78.00 109 ALA A C 1
ATOM 881 O O . ALA A 1 109 ? 22.021 -5.038 31.240 1.00 78.00 109 ALA A O 1
ATOM 882 N N . THR A 1 110 ? 20.463 -3.863 30.137 1.00 67.44 110 THR A N 1
ATOM 883 C CA . THR A 1 110 ? 20.770 -2.543 30.726 1.00 67.44 110 THR A CA 1
ATOM 884 C C . THR A 1 110 ? 20.291 -2.410 32.179 1.00 67.44 110 THR A C 1
ATOM 886 O O . THR A 1 110 ? 19.950 -1.321 32.634 1.00 67.44 110 THR A O 1
ATOM 889 N N . LEU A 1 111 ? 20.214 -3.519 32.918 1.00 70.38 111 LEU A N 1
ATOM 890 C CA . LEU A 1 111 ? 19.921 -3.480 34.343 1.00 70.38 111 LEU A CA 1
ATOM 891 C C . LEU A 1 111 ? 21.200 -3.055 35.074 1.00 70.38 111 LEU A C 1
ATOM 893 O O . LEU A 1 111 ? 22.230 -3.718 34.908 1.00 70.38 111 LEU A O 1
ATOM 897 N N . PRO A 1 112 ? 21.165 -1.974 35.877 1.00 61.56 112 PRO A N 1
ATOM 898 C CA . PRO A 1 112 ? 22.282 -1.620 36.734 1.00 61.56 112 PRO A CA 1
ATOM 899 C C . PRO A 1 112 ? 22.610 -2.820 37.618 1.00 61.56 112 PRO A C 1
ATOM 901 O O . PRO A 1 112 ? 21.750 -3.324 38.343 1.00 61.56 112 PRO A O 1
ATOM 904 N N . ARG A 1 113 ? 23.847 -3.310 37.546 1.00 62.81 113 ARG A N 1
ATOM 905 C CA . ARG A 1 113 ? 24.309 -4.289 38.523 1.00 62.81 113 ARG A CA 1
ATOM 906 C C . ARG A 1 113 ? 24.632 -3.537 39.800 1.00 62.81 113 ARG A C 1
ATOM 908 O O . ARG A 1 113 ? 25.583 -2.761 39.825 1.00 62.81 113 ARG A O 1
ATOM 915 N N . THR A 1 114 ? 23.884 -3.803 40.866 1.00 62.53 114 THR A N 1
ATOM 916 C CA . THR A 1 114 ? 24.434 -3.630 42.209 1.00 62.53 114 THR A CA 1
ATOM 917 C C . THR A 1 114 ? 25.543 -4.663 42.338 1.00 62.53 114 THR A C 1
ATOM 919 O O . THR A 1 114 ? 25.296 -5.836 42.614 1.00 62.53 114 THR A O 1
ATOM 922 N N . THR A 1 115 ? 26.772 -4.246 42.048 1.00 57.69 115 THR A N 1
ATOM 923 C CA . THR A 1 115 ? 27.967 -4.986 42.440 1.00 57.69 115 THR A CA 1
ATOM 924 C C . THR A 1 115 ? 28.043 -4.870 43.957 1.00 57.69 115 THR A C 1
ATOM 926 O O . THR A 1 115 ? 28.609 -3.917 44.480 1.00 57.69 115 THR A O 1
ATOM 929 N N . GLY A 1 116 ? 27.363 -5.781 44.655 1.00 59.62 116 GLY A N 1
ATOM 930 C CA . GLY A 1 116 ? 27.454 -5.911 46.102 1.00 59.62 116 GLY A CA 1
ATOM 931 C C . GLY A 1 116 ? 28.902 -6.192 46.473 1.00 59.62 116 GLY A C 1
ATOM 932 O O . GLY A 1 116 ? 29.453 -7.234 46.120 1.00 59.62 116 GLY A O 1
ATOM 933 N N . GLY A 1 117 ? 29.513 -5.219 47.126 1.00 45.94 117 GLY A N 1
ATOM 934 C CA . GLY A 1 117 ? 30.883 -5.251 47.592 1.00 45.94 117 GLY A CA 1
ATOM 935 C C . GLY A 1 117 ? 30.994 -4.238 48.709 1.00 45.94 117 GLY A C 1
ATOM 936 O O . GLY A 1 117 ? 31.558 -3.164 48.514 1.00 45.94 117 GLY A O 1
ATOM 937 N N . ASP A 1 118 ? 30.403 -4.564 49.853 1.00 50.66 118 ASP A N 1
ATOM 938 C CA . ASP A 1 118 ? 30.618 -3.802 51.072 1.00 50.66 118 ASP A CA 1
ATOM 939 C C . ASP A 1 118 ? 32.065 -4.092 51.479 1.00 50.66 118 ASP A C 1
ATOM 941 O O . ASP A 1 118 ? 32.410 -5.181 51.943 1.00 50.66 118 ASP A O 1
ATOM 945 N N . ILE A 1 119 ? 32.953 -3.147 51.184 1.00 52.00 119 ILE A N 1
ATOM 946 C CA . ILE A 1 119 ? 34.297 -3.148 51.742 1.00 52.00 119 ILE A CA 1
ATOM 947 C C . ILE A 1 119 ? 34.120 -2.941 53.245 1.00 52.00 119 ILE A C 1
ATOM 949 O O . ILE A 1 119 ? 33.825 -1.824 53.661 1.00 52.00 119 ILE A O 1
ATOM 953 N N . GLU A 1 120 ? 34.363 -3.969 54.057 1.00 42.28 120 GLU A N 1
ATOM 954 C CA . GLU A 1 120 ? 34.794 -3.743 55.433 1.00 42.28 120 GLU A CA 1
ATOM 955 C C . GLU A 1 120 ? 36.068 -4.508 55.793 1.00 42.28 120 GLU A C 1
ATOM 957 O O . GLU A 1 120 ? 36.289 -5.681 55.486 1.00 42.28 120 GLU A O 1
ATOM 962 N N . LEU A 1 121 ? 36.937 -3.707 56.395 1.00 43.97 121 LEU A N 1
ATOM 963 C CA . LEU A 1 121 ? 38.305 -3.919 56.805 1.00 43.97 121 LEU A CA 1
ATOM 964 C C . LEU A 1 121 ? 38.390 -4.816 58.045 1.00 43.97 121 LEU A C 1
ATOM 966 O O . LEU A 1 121 ? 37.673 -4.613 59.011 1.00 43.97 121 LEU A O 1
ATOM 970 N N . GLN A 1 122 ? 39.408 -5.679 58.030 1.00 43.12 122 GLN A N 1
ATOM 971 C CA . GLN A 1 122 ? 40.157 -6.178 59.188 1.00 43.12 122 GLN A CA 1
ATOM 972 C C . GLN A 1 122 ? 39.398 -6.941 60.283 1.00 43.12 122 GLN A C 1
ATOM 974 O O . GLN A 1 122 ? 38.761 -6.355 61.142 1.00 43.12 122 GLN A O 1
ATOM 979 N N . GLU A 1 123 ? 39.754 -8.218 60.447 1.00 40.31 123 GLU A N 1
ATOM 980 C CA . GLU A 1 123 ? 40.151 -8.678 61.779 1.00 40.31 123 GLU A CA 1
ATOM 981 C C . GLU A 1 123 ? 41.410 -9.552 61.711 1.00 40.31 123 GLU A C 1
ATOM 983 O O . GLU A 1 123 ? 41.452 -10.660 61.176 1.00 40.31 123 GLU A O 1
ATOM 988 N N . VAL A 1 124 ? 42.468 -8.978 62.275 1.00 51.03 124 VAL A N 1
ATOM 989 C CA . VAL A 1 124 ? 43.751 -9.582 62.611 1.00 51.03 124 VAL A CA 1
ATOM 990 C C . VAL A 1 124 ? 43.523 -10.719 63.612 1.00 51.03 124 VAL A C 1
ATOM 992 O O . VAL A 1 124 ? 43.125 -10.477 64.750 1.00 51.03 124 VAL A O 1
ATOM 995 N N . ARG A 1 125 ? 43.852 -11.965 63.246 1.00 39.84 125 ARG A N 1
ATOM 996 C CA . ARG A 1 125 ? 44.020 -13.058 64.219 1.00 39.84 125 ARG A CA 1
ATOM 997 C C . ARG A 1 125 ? 45.324 -13.835 64.007 1.00 39.84 125 ARG A C 1
ATOM 999 O O . ARG A 1 125 ? 45.428 -14.686 63.137 1.00 39.84 125 ARG A O 1
ATOM 1006 N N . ARG A 1 126 ? 46.270 -13.522 64.902 1.00 43.84 126 ARG A N 1
ATOM 1007 C CA . ARG A 1 126 ? 47.232 -14.390 65.619 1.00 43.84 126 ARG A CA 1
ATOM 1008 C C . ARG A 1 126 ? 48.052 -15.441 64.841 1.00 43.84 126 ARG A C 1
ATOM 1010 O O . ARG A 1 126 ? 47.534 -16.471 64.422 1.00 43.84 126 ARG A O 1
ATOM 1017 N N . ARG A 1 127 ? 49.382 -15.296 64.930 1.00 34.69 127 ARG A N 1
ATOM 1018 C CA . ARG A 1 127 ? 50.374 -16.388 65.082 1.00 34.69 127 ARG A CA 1
ATOM 1019 C C . ARG A 1 127 ? 51.544 -15.842 65.929 1.00 34.69 127 ARG A C 1
ATOM 1021 O O . ARG A 1 127 ? 52.013 -14.759 65.615 1.00 34.69 127 ARG A O 1
ATOM 1028 N N . ALA A 1 128 ? 51.745 -16.360 67.151 1.00 40.34 128 ALA A N 1
ATOM 1029 C CA . ALA A 1 128 ? 52.793 -17.334 67.544 1.00 40.34 128 ALA A CA 1
ATOM 1030 C C . ALA A 1 128 ? 54.200 -16.692 67.523 1.00 40.34 128 ALA A C 1
ATOM 1032 O O . ALA A 1 128 ? 54.557 -16.126 66.499 1.00 40.34 128 ALA A O 1
ATOM 1033 N N . THR A 1 129 ? 55.035 -16.676 68.565 1.00 42.12 129 THR A N 1
ATOM 1034 C CA . THR A 1 129 ? 55.185 -17.440 69.817 1.00 42.12 129 THR A CA 1
ATOM 1035 C C . THR A 1 129 ? 55.906 -16.544 70.821 1.00 42.12 129 THR A C 1
ATOM 1037 O O . THR A 1 129 ? 56.717 -15.712 70.358 1.00 42.12 129 THR A O 1
#

Radius of gyration: 28.5 Å; Cα contacts (8 Å, |Δi|>4): 59; chains: 1; bounding box: 76×32×88 Å

Organism: NCBI:txid400772

Solvent-accessible surface area (backbone atoms only — not comparable to full-atom values): 8631 Å² total; per-residue (Å²): 128,75,92,61,64,76,51,69,69,59,40,70,66,47,54,78,66,53,82,78,80,75,93,72,77,77,83,75,78,61,64,67,47,42,51,30,47,50,52,46,34,69,75,67,68,52,56,65,84,68,50,63,66,93,61,42,62,40,68,62,40,50,52,50,53,51,55,35,51,79,68,44,35,57,60,52,46,49,53,53,52,51,54,50,31,50,74,70,67,70,53,69,89,74,73,86,78,86,82,85,88,76,90,71,58,86,88,70,53,90,65,84,75,82,77,86,69,84,87,77,81,84,83,92,78,88,80,89,134